Protein AF-A0A8X7UCT6-F1 (afdb_monomer_lite)

Secondary structure (DSSP, 8-state):
---EEETTEEEEEEEE--TTS--EEEEEEEETTT--EEEEEEEEEETTTS--B-S--EEETTEEEEEEEETTTTEEEEEEEEETTTTEEEEEE----TTTS-TT-TTSSSPPEEEEE-TTS-EEEEETTTEEEEE-

InterPro domains:
  IPR013187 F-box associated beta-propeller, type 3 [PF08268] (3-129)
  IPR017451 F-box associated beta-propeller domain [TIGR01640] (4-130)

Structure (mmCIF, N/CA/C/O backbone):
data_AF-A0A8X7UCT6-F1
#
_entry.id   AF-A0A8X7UCT6-F1
#
loop_
_atom_site.group_PDB
_atom_site.id
_atom_site.type_symbol
_atom_site.label_atom_id
_atom_site.label_alt_id
_atom_site.label_comp_id
_atom_site.label_asym_id
_atom_site.label_entity_id
_atom_site.label_seq_id
_atom_site.pdbx_PDB_ins_code
_atom_site.Cartn_x
_atom_site.Cartn_y
_atom_site.Cartn_z
_atom_site.occupancy
_atom_site.B_iso_or_equiv
_atom_site.auth_seq_id
_atom_site.auth_comp_id
_atom_site.auth_asym_id
_atom_site.auth_atom_id
_atom_site.pdbx_PDB_model_num
ATOM 1 N N . MET A 1 1 ? -7.516 6.047 -9.382 1.00 61.91 1 MET A N 1
ATOM 2 C CA . MET A 1 1 ? -7.058 5.066 -8.375 1.00 61.91 1 MET A CA 1
ATOM 3 C C . MET A 1 1 ? -8.286 4.551 -7.650 1.00 61.91 1 MET A C 1
ATOM 5 O O . MET A 1 1 ? -9.154 5.361 -7.353 1.00 61.91 1 MET A O 1
ATOM 9 N N . SER A 1 2 ? -8.396 3.243 -7.433 1.00 77.31 2 SER A N 1
ATOM 10 C CA . SER A 1 2 ? -9.518 2.651 -6.693 1.00 77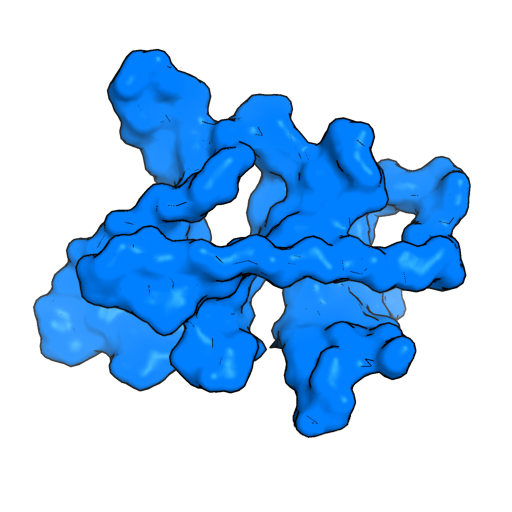.31 2 SER A CA 1
ATOM 11 C C . SER A 1 2 ? -9.073 2.362 -5.259 1.00 77.31 2 SER A C 1
ATOM 13 O O . SER A 1 2 ? -7.957 1.868 -5.093 1.00 77.31 2 SER A O 1
ATOM 15 N N . PRO A 1 3 ? -9.886 2.681 -4.241 1.00 86.31 3 PRO A N 1
ATOM 16 C CA . PRO A 1 3 ? -9.582 2.306 -2.868 1.00 86.31 3 PRO A CA 1
ATOM 17 C C . PRO A 1 3 ? -9.735 0.791 -2.667 1.00 86.31 3 PRO A C 1
ATOM 19 O O . PRO A 1 3 ? -10.440 0.126 -3.431 1.00 86.31 3 PRO A O 1
ATOM 22 N N . VAL A 1 4 ? -9.135 0.260 -1.603 1.00 89.81 4 VAL A N 1
ATOM 23 C CA . VAL A 1 4 ? -9.389 -1.105 -1.115 1.00 89.81 4 VAL A CA 1
ATOM 24 C C . VAL A 1 4 ? -10.010 -1.043 0.273 1.00 89.81 4 VAL A C 1
ATOM 26 O O . VAL A 1 4 ? -9.613 -0.222 1.089 1.00 89.81 4 VAL A O 1
ATOM 29 N N . CYS A 1 5 ? -10.988 -1.901 0.546 1.00 91.88 5 CYS A N 1
ATOM 30 C CA . CYS A 1 5 ? -11.573 -2.037 1.877 1.00 91.88 5 CYS A CA 1
ATOM 31 C C . CYS A 1 5 ? -11.026 -3.304 2.540 1.00 91.88 5 CYS A C 1
ATOM 33 O O . CYS A 1 5 ? -11.087 -4.386 1.947 1.00 91.88 5 CYS A O 1
ATOM 35 N N . ILE A 1 6 ? -10.475 -3.174 3.746 1.00 89.75 6 ILE A N 1
ATOM 36 C CA . ILE A 1 6 ? -9.979 -4.285 4.562 1.00 89.75 6 ILE A CA 1
ATOM 37 C C . ILE A 1 6 ? -10.434 -4.042 5.999 1.00 89.75 6 ILE A C 1
ATOM 39 O O . ILE A 1 6 ? -10.141 -2.996 6.559 1.00 89.75 6 ILE A O 1
ATOM 43 N N . ASN A 1 7 ? -11.128 -5.014 6.599 1.00 89.56 7 ASN A N 1
ATOM 44 C CA . ASN A 1 7 ? -11.575 -4.959 7.998 1.00 89.56 7 ASN A CA 1
ATOM 45 C C . ASN A 1 7 ? -12.309 -3.653 8.376 1.00 89.56 7 ASN A C 1
ATOM 47 O O . ASN A 1 7 ? -12.018 -3.074 9.413 1.00 89.56 7 ASN A O 1
ATOM 51 N N . GLU A 1 8 ? -13.258 -3.210 7.542 1.00 92.56 8 GLU A N 1
ATOM 52 C CA . GLU A 1 8 ? -14.044 -1.970 7.733 1.00 92.56 8 GLU A CA 1
ATOM 53 C C . GLU A 1 8 ? -13.260 -0.654 7.578 1.00 92.56 8 GLU A C 1
ATOM 55 O O . GLU A 1 8 ? -13.844 0.424 7.706 1.00 92.56 8 GLU A O 1
ATOM 60 N N . ASP A 1 9 ? -11.981 -0.721 7.212 1.00 94.12 9 ASP A N 1
ATOM 61 C CA . ASP A 1 9 ? -11.174 0.447 6.886 1.00 94.12 9 ASP A CA 1
ATOM 62 C C . ASP A 1 9 ? -10.982 0.551 5.364 1.00 94.12 9 ASP A C 1
ATOM 64 O O . ASP A 1 9 ? -10.629 -0.411 4.671 1.00 94.12 9 ASP A O 1
ATOM 68 N N . LEU A 1 10 ? -11.235 1.744 4.826 1.00 94.94 10 LEU A N 1
ATOM 69 C CA . LEU A 1 10 ? -10.997 2.097 3.434 1.00 94.94 10 LEU A CA 1
ATOM 70 C C . LEU A 1 10 ? -9.581 2.656 3.288 1.00 94.94 10 LEU A C 1
ATOM 72 O O . LEU A 1 10 ? -9.221 3.623 3.953 1.00 94.94 10 LEU A O 1
ATOM 76 N N . TYR A 1 11 ? -8.803 2.100 2.368 1.00 93.19 11 TYR A N 1
ATOM 77 C CA . TYR A 1 11 ? -7.439 2.528 2.093 1.00 93.19 11 TYR A CA 1
ATOM 78 C C . TYR A 1 11 ? -7.313 3.104 0.688 1.00 93.19 11 TYR A C 1
ATOM 80 O O . TYR A 1 11 ? -7.725 2.480 -0.295 1.00 93.19 11 TYR A O 1
ATOM 88 N N . TYR A 1 12 ? -6.711 4.284 0.581 1.00 90.75 12 TYR A N 1
ATOM 89 C CA . TYR A 1 12 ? -6.406 4.932 -0.692 1.00 90.75 12 TYR A CA 1
ATOM 90 C C . TYR A 1 12 ? -5.079 5.684 -0.623 1.00 90.75 12 TYR A C 1
ATOM 92 O O . TYR A 1 12 ? -4.689 6.209 0.416 1.00 90.75 12 TYR A O 1
ATOM 100 N N . ALA A 1 13 ? -4.379 5.742 -1.752 1.00 88.69 13 ALA A N 1
ATOM 101 C CA . ALA A 1 13 ? -3.139 6.494 -1.863 1.00 88.69 13 ALA A CA 1
ATOM 102 C C . ALA A 1 13 ? -3.424 7.959 -2.199 1.00 88.69 13 ALA A C 1
ATOM 104 O O . ALA A 1 13 ? -4.320 8.258 -2.991 1.00 88.69 13 ALA A 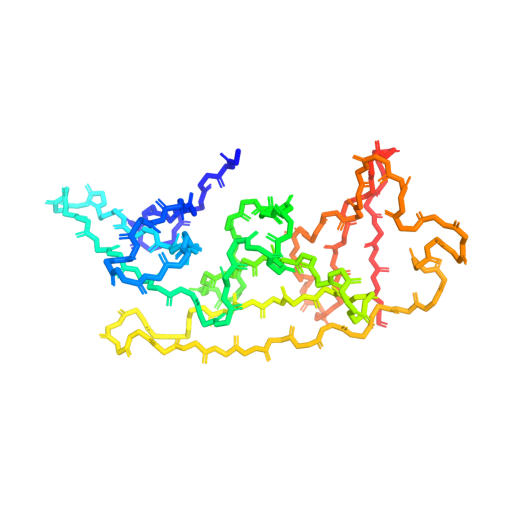O 1
ATOM 105 N N . THR A 1 14 ? -2.632 8.865 -1.639 1.00 86.12 14 THR A N 1
ATOM 106 C CA . THR A 1 14 ? -2.658 10.289 -1.976 1.00 86.12 14 THR A CA 1
ATOM 107 C C . THR A 1 14 ? -1.253 10.876 -1.959 1.00 86.12 14 THR A C 1
ATOM 109 O O . THR A 1 14 ? -0.315 10.279 -1.430 1.00 86.12 14 THR A O 1
ATOM 112 N N . GLN A 1 15 ? -1.109 12.067 -2.527 1.00 84.31 15 GLN A N 1
ATOM 113 C CA . GLN A 1 15 ? 0.090 12.877 -2.367 1.00 84.31 15 GLN A CA 1
ATOM 114 C C . GLN A 1 15 ? -0.027 13.699 -1.080 1.00 84.31 15 GLN A C 1
ATOM 116 O O . GLN A 1 15 ? -1.067 14.303 -0.809 1.00 84.31 15 GLN A O 1
ATOM 121 N N . LEU A 1 16 ? 1.043 13.729 -0.291 1.00 81.06 16 LEU A N 1
ATOM 122 C CA . LEU A 1 16 ? 1.195 14.610 0.860 1.00 81.06 16 LEU A CA 1
ATOM 123 C C . LEU A 1 16 ? 2.293 15.631 0.588 1.00 81.06 16 LEU A C 1
ATOM 125 O O . LEU A 1 16 ? 3.388 15.303 0.123 1.00 81.06 16 LEU A O 1
ATOM 129 N N . HIS A 1 17 ? 2.000 16.880 0.935 1.00 80.62 17 HIS A N 1
ATOM 130 C CA . HIS A 1 17 ? 3.020 17.908 1.014 1.00 80.62 17 HIS A CA 1
ATOM 131 C C . HIS A 1 17 ? 3.777 17.751 2.334 1.00 80.62 17 HIS A C 1
ATOM 133 O O . HIS A 1 17 ? 3.195 17.907 3.406 1.00 80.62 17 HIS A O 1
ATOM 139 N N . VAL A 1 18 ? 5.065 17.425 2.250 1.00 73.00 18 VAL A N 1
ATOM 140 C CA . VAL A 1 18 ? 5.946 17.331 3.415 1.00 73.00 18 VAL A CA 1
ATOM 141 C C . VAL A 1 18 ? 6.706 18.655 3.534 1.00 73.00 18 VAL A C 1
ATOM 143 O O . VAL A 1 18 ? 7.464 18.989 2.620 1.00 73.00 18 VAL A O 1
ATOM 146 N N . PRO A 1 19 ? 6.523 19.431 4.621 1.00 76.75 19 PRO A N 1
ATOM 147 C CA . PRO A 1 19 ? 7.221 20.700 4.800 1.00 76.75 19 PRO A CA 1
ATOM 148 C C . PRO A 1 19 ? 8.741 20.524 4.703 1.00 76.75 19 PRO A C 1
ATOM 150 O O . PRO A 1 19 ? 9.318 19.682 5.387 1.00 76.75 19 PRO A O 1
ATOM 153 N N . GLY A 1 20 ? 9.389 21.316 3.847 1.00 73.81 20 GLY A N 1
ATOM 154 C CA . GLY A 1 20 ? 10.840 21.250 3.637 1.00 73.81 20 GLY A CA 1
ATOM 155 C C . GLY A 1 20 ? 11.324 20.094 2.751 1.00 73.81 20 GLY A C 1
ATOM 156 O O . GLY A 1 20 ? 12.530 19.888 2.650 1.00 73.81 20 GLY A O 1
ATOM 157 N N . SER A 1 21 ? 10.422 19.355 2.097 1.00 68.50 21 SER A N 1
ATOM 158 C CA . SER A 1 21 ? 10.760 18.269 1.171 1.00 68.50 21 SER A CA 1
ATOM 159 C C . SER A 1 21 ? 9.921 18.331 -0.112 1.00 68.50 21 SER A C 1
ATOM 161 O O . SER A 1 21 ? 8.992 19.129 -0.249 1.00 68.50 21 SER A O 1
ATOM 163 N N . SER A 1 22 ? 10.261 17.482 -1.082 1.00 71.62 22 SER A N 1
ATOM 164 C CA . SER A 1 22 ? 9.400 17.188 -2.229 1.00 71.62 22 SER A CA 1
ATOM 165 C C . SER A 1 22 ? 8.076 16.556 -1.778 1.00 71.62 22 SER A C 1
ATOM 167 O O . SER A 1 22 ? 7.979 16.027 -0.669 1.00 71.62 22 SER A O 1
ATOM 169 N N . MET A 1 23 ? 7.065 16.548 -2.655 1.00 76.50 23 MET A N 1
ATOM 170 C CA . MET A 1 23 ? 5.856 15.755 -2.413 1.00 76.50 23 MET A CA 1
ATOM 171 C C . MET A 1 23 ? 6.225 14.293 -2.116 1.00 76.50 23 MET A C 1
ATOM 173 O O . MET A 1 23 ? 7.132 13.732 -2.740 1.00 76.50 23 MET A O 1
ATOM 177 N N . ALA A 1 24 ? 5.520 13.698 -1.159 1.00 81.12 24 ALA A N 1
ATOM 178 C CA . ALA A 1 24 ? 5.619 12.286 -0.811 1.00 81.12 24 ALA A CA 1
ATOM 179 C C . ALA A 1 24 ? 4.289 11.594 -1.101 1.00 81.12 24 ALA A C 1
ATOM 181 O O . ALA A 1 24 ? 3.244 12.245 -1.189 1.00 81.12 24 ALA A O 1
ATOM 182 N N . ILE A 1 25 ? 4.314 10.273 -1.223 1.00 83.94 25 ILE A N 1
ATOM 183 C CA . ILE A 1 25 ? 3.097 9.478 -1.355 1.00 83.94 25 ILE A CA 1
ATOM 184 C C . ILE A 1 25 ? 2.760 8.896 0.015 1.00 83.94 25 ILE A C 1
ATOM 186 O O . ILE A 1 25 ? 3.625 8.426 0.757 1.00 83.94 25 ILE A O 1
ATOM 190 N N . ALA A 1 26 ? 1.482 8.943 0.365 1.00 88.25 26 ALA A N 1
ATOM 191 C CA . ALA A 1 26 ? 0.977 8.382 1.602 1.00 88.25 26 ALA A CA 1
ATOM 192 C C . ALA A 1 26 ? -0.220 7.481 1.356 1.00 88.25 26 ALA A C 1
ATOM 194 O O . ALA A 1 26 ? -1.010 7.693 0.433 1.00 88.25 26 ALA A O 1
ATOM 195 N N . MET A 1 27 ? -0.367 6.498 2.232 1.00 91.12 27 MET A N 1
ATOM 196 C CA . MET A 1 27 ? -1.588 5.730 2.374 1.00 91.12 27 MET A CA 1
ATOM 197 C C . MET A 1 27 ? -2.489 6.434 3.380 1.00 91.12 27 MET A C 1
ATOM 199 O O . MET A 1 27 ? -2.066 6.708 4.500 1.00 91.12 27 MET A O 1
ATOM 203 N N . ILE A 1 28 ? -3.730 6.709 3.007 1.00 92.62 28 ILE A N 1
ATOM 204 C CA . ILE A 1 28 ? -4.770 7.112 3.949 1.00 92.62 28 ILE A CA 1
ATOM 205 C C . ILE A 1 28 ? -5.575 5.873 4.307 1.00 92.62 28 ILE A C 1
ATOM 207 O O . ILE A 1 28 ? -6.000 5.145 3.412 1.00 92.62 28 ILE A O 1
ATOM 211 N N . SER A 1 29 ? -5.787 5.655 5.600 1.00 94.50 29 SER A N 1
ATOM 212 C CA . SER A 1 29 ? -6.861 4.799 6.100 1.00 94.50 29 SER A CA 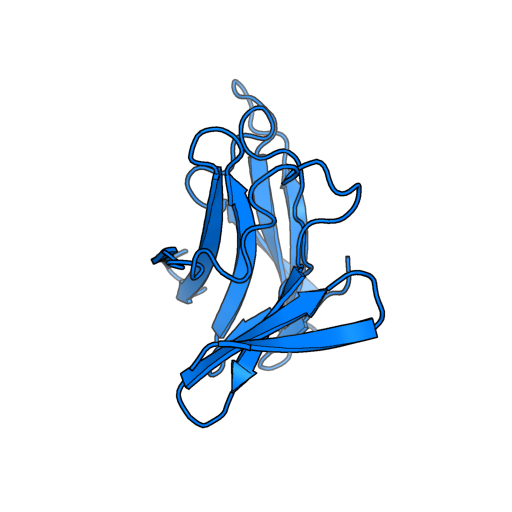1
ATOM 213 C C . SER A 1 29 ? -8.019 5.676 6.552 1.00 94.50 29 SER A C 1
ATOM 215 O O . SER A 1 29 ? -7.793 6.694 7.206 1.00 94.50 29 SER A O 1
ATOM 217 N N . PHE A 1 30 ? -9.237 5.295 6.199 1.00 94.94 30 PHE A N 1
ATOM 218 C CA . PHE A 1 30 ? -10.471 5.904 6.670 1.00 94.94 30 PHE A CA 1
ATOM 219 C C . PHE A 1 30 ? -11.340 4.812 7.279 1.00 94.94 30 PHE A C 1
ATOM 221 O O . PHE A 1 30 ? -11.745 3.883 6.579 1.00 94.94 30 PHE A O 1
ATOM 228 N N . SER A 1 31 ? -11.625 4.917 8.571 1.00 95.19 31 SER A N 1
ATOM 229 C CA . SER A 1 31 ? -12.450 3.932 9.253 1.00 95.19 31 SER A CA 1
ATOM 230 C C . SER A 1 31 ? -13.922 4.205 8.999 1.00 95.19 31 SER A C 1
ATOM 232 O O . SER A 1 31 ? -14.440 5.253 9.385 1.00 95.19 31 SER A O 1
ATOM 234 N N . LEU A 1 32 ? -14.625 3.247 8.392 1.00 93.62 32 LEU A N 1
ATOM 235 C CA . LEU A 1 32 ? -16.059 3.382 8.109 1.00 93.62 32 LEU A CA 1
ATOM 236 C C . LEU A 1 32 ? -16.903 3.406 9.391 1.00 93.62 32 LEU A C 1
ATOM 238 O O . LEU A 1 32 ? -18.037 3.871 9.374 1.00 93.62 32 LEU A O 1
ATOM 242 N N . LYS A 1 33 ? -16.356 2.903 10.501 1.00 94.94 33 LYS A N 1
ATOM 243 C CA . LYS A 1 33 ? -17.047 2.814 11.789 1.00 94.94 33 LYS A CA 1
ATOM 244 C C . LYS A 1 33 ? -16.974 4.102 12.601 1.00 94.94 33 LYS A C 1
ATOM 246 O O . LYS A 1 33 ? -17.934 4.450 13.281 1.00 94.94 33 LYS A O 1
ATOM 251 N N . THR A 1 34 ? -15.814 4.753 12.603 1.00 96.25 34 THR A N 1
ATOM 252 C CA . THR A 1 34 ? -15.557 5.946 13.428 1.00 96.25 34 THR A CA 1
ATOM 253 C C . THR A 1 34 ? -15.489 7.230 12.614 1.00 96.25 34 THR A C 1
ATOM 255 O O . THR A 1 34 ? -15.379 8.299 13.206 1.00 96.25 34 THR A O 1
ATOM 258 N N . GLU A 1 35 ? -15.520 7.127 11.283 1.00 95.19 35 GLU A N 1
ATOM 259 C CA . GLU A 1 35 ? -15.336 8.234 10.336 1.00 95.19 35 GLU A CA 1
ATOM 260 C C . GLU A 1 35 ? -14.018 9.004 10.542 1.00 95.19 35 GLU A C 1
ATOM 262 O O . GLU A 1 35 ? -13.866 10.155 10.131 1.00 95.19 35 GLU A O 1
ATOM 267 N N . ALA A 1 36 ? -13.037 8.361 11.177 1.00 94.81 36 ALA A N 1
ATOM 268 C CA . ALA A 1 36 ? -11.713 8.916 11.409 1.00 94.81 36 ALA A CA 1
ATOM 269 C C . ALA A 1 36 ? -10.749 8.499 10.297 1.00 94.81 36 ALA A C 1
ATOM 271 O O . ALA A 1 36 ? -10.859 7.404 9.743 1.00 94.81 36 ALA A O 1
ATOM 272 N N . PHE A 1 37 ? -9.758 9.348 10.018 1.00 93.31 37 PHE A N 1
ATOM 273 C CA . PHE A 1 37 ? -8.684 9.019 9.089 1.00 93.31 37 PHE A CA 1
ATOM 274 C C . PHE A 1 37 ? -7.304 9.144 9.726 1.00 93.31 37 PHE A C 1
ATOM 276 O O . PHE A 1 37 ? -7.072 9.971 10.608 1.00 93.31 37 PHE A O 1
ATOM 283 N N . VAL A 1 38 ? -6.378 8.331 9.228 1.00 92.50 38 VAL A N 1
ATOM 284 C CA . VAL A 1 38 ? -4.954 8.370 9.573 1.00 92.50 38 VAL A CA 1
ATOM 285 C C . VAL A 1 38 ? -4.145 8.273 8.289 1.00 92.50 38 VAL A C 1
ATOM 287 O O . VAL A 1 38 ? -4.504 7.516 7.383 1.00 92.50 38 VAL A O 1
ATOM 290 N N . SER A 1 39 ? -3.061 9.042 8.205 1.00 90.88 39 SER A N 1
ATOM 291 C CA . SER A 1 39 ? -2.114 8.986 7.098 1.00 90.88 39 SER A CA 1
ATOM 292 C C . SER A 1 39 ? -0.838 8.241 7.486 1.00 90.88 39 SER A C 1
ATOM 294 O O . SER A 1 39 ? -0.296 8.407 8.577 1.00 90.88 39 SER A O 1
ATOM 296 N N . TYR A 1 40 ? -0.338 7.444 6.549 1.00 90.62 40 TYR A N 1
ATOM 297 C CA . TYR A 1 40 ? 0.885 6.662 6.665 1.00 90.62 40 TYR A CA 1
ATOM 298 C C . TYR A 1 40 ? 1.807 7.045 5.522 1.00 90.62 40 TYR A C 1
ATOM 300 O O . TYR A 1 40 ? 1.503 6.785 4.355 1.00 90.62 40 TYR A O 1
ATOM 308 N N . GLN A 1 41 ? 2.927 7.685 5.842 1.00 88.31 41 GLN A N 1
ATOM 309 C CA . GLN A 1 41 ? 3.931 7.986 4.832 1.00 88.31 41 GLN A CA 1
ATOM 310 C C . GLN A 1 41 ? 4.562 6.681 4.347 1.00 88.31 41 GLN A C 1
ATOM 312 O O . GLN A 1 41 ? 5.041 5.883 5.152 1.00 88.31 41 GLN A O 1
ATOM 317 N N . ILE A 1 42 ? 4.564 6.481 3.031 1.00 87.50 42 ILE A N 1
ATOM 318 C CA . ILE A 1 42 ? 5.137 5.285 2.422 1.00 87.50 42 ILE A CA 1
ATOM 319 C C . ILE A 1 42 ? 6.652 5.501 2.289 1.00 87.50 42 ILE A C 1
ATOM 321 O O . ILE A 1 42 ? 7.058 6.550 1.766 1.00 87.50 42 ILE A O 1
ATOM 325 N N . PRO A 1 43 ? 7.497 4.556 2.742 1.00 85.88 43 PRO A N 1
ATOM 326 C CA . PRO A 1 43 ? 8.946 4.719 2.697 1.00 85.88 43 PRO A CA 1
ATOM 327 C C . PRO A 1 43 ? 9.472 4.953 1.277 1.00 85.88 43 PRO A C 1
ATOM 329 O O . PRO A 1 43 ? 8.954 4.404 0.309 1.00 85.88 43 PRO A O 1
ATOM 332 N N . ASP A 1 44 ? 10.515 5.775 1.166 1.00 77.56 44 ASP A N 1
ATOM 333 C CA . ASP A 1 44 ? 11.254 6.057 -0.071 1.00 77.56 44 ASP A CA 1
ATOM 334 C C . ASP A 1 44 ? 10.442 6.636 -1.251 1.00 77.56 44 ASP A C 1
ATOM 336 O O . ASP A 1 44 ? 10.962 6.731 -2.354 1.00 77.56 44 ASP A O 1
ATOM 340 N N . THR A 1 45 ? 9.209 7.115 -1.056 1.00 68.38 45 THR A N 1
ATOM 341 C CA . THR A 1 45 ? 8.312 7.555 -2.152 1.00 68.38 45 THR A CA 1
ATOM 342 C C . THR A 1 45 ? 8.440 9.025 -2.585 1.00 68.38 45 THR A C 1
ATOM 344 O O . THR A 1 45 ? 7.434 9.688 -2.851 1.00 68.38 45 THR A O 1
ATOM 347 N N . SER A 1 46 ? 9.650 9.590 -2.684 1.00 64.81 46 SER A N 1
ATOM 348 C CA . SER A 1 46 ? 9.781 10.966 -3.199 1.00 64.81 46 SER A CA 1
ATOM 349 C C . SER A 1 46 ? 9.214 11.054 -4.624 1.00 64.81 46 SER A C 1
ATOM 351 O O . SER A 1 46 ? 9.660 10.314 -5.505 1.00 64.81 46 SER A O 1
ATOM 353 N N . VAL A 1 47 ? 8.257 11.961 -4.858 1.00 59.16 47 VAL A N 1
ATOM 354 C CA . VAL A 1 47 ? 7.502 12.089 -6.126 1.00 59.16 47 VAL A CA 1
ATOM 355 C C . VAL A 1 47 ? 8.397 12.440 -7.324 1.00 59.16 47 VAL A C 1
ATOM 357 O O . VAL A 1 47 ? 8.028 12.189 -8.462 1.00 59.16 47 VAL A O 1
ATOM 360 N N . SER A 1 48 ? 9.608 12.955 -7.091 1.00 54.31 48 SER A N 1
ATOM 361 C CA . SER A 1 48 ? 10.611 13.152 -8.147 1.00 54.31 48 SER A CA 1
ATOM 362 C C . SER A 1 48 ? 11.285 11.862 -8.637 1.00 54.31 48 SER A C 1
ATOM 364 O O . SER A 1 48 ? 11.928 11.902 -9.679 1.00 54.31 48 SER A O 1
ATOM 366 N N . ARG A 1 49 ? 11.175 10.750 -7.893 1.00 57.91 49 ARG A N 1
ATOM 367 C CA . ARG A 1 49 ? 11.823 9.452 -8.189 1.00 57.91 49 ARG A CA 1
ATOM 368 C C . ARG A 1 49 ? 10.846 8.344 -8.575 1.00 57.91 49 ARG A C 1
ATOM 370 O O . ARG A 1 49 ? 11.232 7.399 -9.246 1.00 57.91 49 ARG A O 1
ATOM 377 N N . HIS A 1 50 ? 9.596 8.447 -8.132 1.00 58.94 50 HIS A N 1
ATOM 378 C CA . HIS A 1 50 ? 8.554 7.463 -8.413 1.00 58.94 50 HIS A CA 1
ATOM 379 C C . HIS A 1 50 ? 7.503 8.161 -9.252 1.00 58.94 50 HIS A C 1
ATOM 381 O O . HIS A 1 50 ? 6.748 8.982 -8.725 1.00 58.94 50 HIS A O 1
ATOM 387 N N . SER A 1 51 ? 7.506 7.897 -10.557 1.00 53.19 51 SER A N 1
ATOM 388 C CA . SER A 1 51 ? 6.765 8.732 -11.495 1.00 53.19 51 SER A CA 1
ATOM 389 C C . SER A 1 51 ? 5.276 8.720 -11.204 1.00 53.19 51 SER A C 1
ATOM 391 O O . SER A 1 51 ? 4.682 9.790 -11.144 1.00 53.19 51 SER A O 1
ATOM 393 N N . HIS A 1 52 ? 4.664 7.576 -10.895 1.00 57.66 52 HIS A N 1
ATOM 394 C CA . HIS A 1 52 ? 3.243 7.514 -10.559 1.00 57.66 52 HIS A CA 1
ATOM 395 C C . HIS A 1 52 ? 2.925 6.292 -9.683 1.00 57.66 52 HIS A C 1
ATOM 397 O O . HIS A 1 52 ? 3.528 5.232 -9.850 1.00 57.66 52 HIS A O 1
ATOM 403 N N . CYS A 1 53 ? 1.928 6.389 -8.787 1.00 59.22 53 CYS A N 1
ATOM 404 C CA . CYS A 1 53 ? 1.272 5.172 -8.298 1.00 59.22 53 CYS A CA 1
ATOM 405 C C . CYS A 1 53 ? 0.626 4.503 -9.512 1.00 59.22 53 CYS A C 1
ATOM 407 O O . CYS A 1 53 ? -0.374 4.995 -10.042 1.00 59.22 53 CYS A O 1
ATOM 409 N N . GLU A 1 54 ? 1.198 3.398 -9.967 1.00 61.75 54 GLU A N 1
ATOM 410 C CA . GLU A 1 54 ? 0.679 2.670 -11.123 1.00 61.75 54 GLU A CA 1
ATOM 411 C C . GLU A 1 54 ? -0.630 1.958 -10.789 1.00 61.75 54 GLU A C 1
ATOM 413 O O . GLU A 1 54 ? -1.472 1.722 -11.659 1.00 61.75 54 GLU A O 1
ATOM 418 N N . THR A 1 55 ? -0.806 1.617 -9.509 1.00 66.50 55 THR A N 1
ATOM 419 C CA . THR A 1 55 ? -1.947 0.861 -9.008 1.00 66.50 55 THR A CA 1
ATOM 420 C C . THR A 1 55 ? -2.552 1.534 -7.787 1.00 66.50 55 THR A C 1
ATOM 422 O O . THR A 1 55 ? -1.882 2.215 -7.009 1.00 66.50 55 THR A O 1
ATOM 425 N N . GLY A 1 56 ? -3.873 1.392 -7.649 1.00 77.19 56 GLY A N 1
ATOM 426 C CA . GLY A 1 56 ? -4.517 1.678 -6.372 1.00 77.19 56 GLY A CA 1
ATOM 427 C C . GLY A 1 56 ? -4.081 0.643 -5.332 1.00 77.19 56 GLY A C 1
ATOM 428 O O . GLY A 1 56 ? -3.601 -0.427 -5.714 1.00 77.19 56 GLY A O 1
ATOM 429 N N . PRO A 1 57 ? -4.258 0.925 -4.035 1.00 87.62 57 PRO A N 1
ATOM 430 C CA . PRO A 1 57 ? -3.975 -0.057 -2.999 1.00 87.62 57 PRO A CA 1
ATOM 431 C C . PRO A 1 57 ? -4.740 -1.366 -3.234 1.00 87.62 57 PRO A C 1
ATOM 433 O O . PRO A 1 57 ? -5.849 -1.365 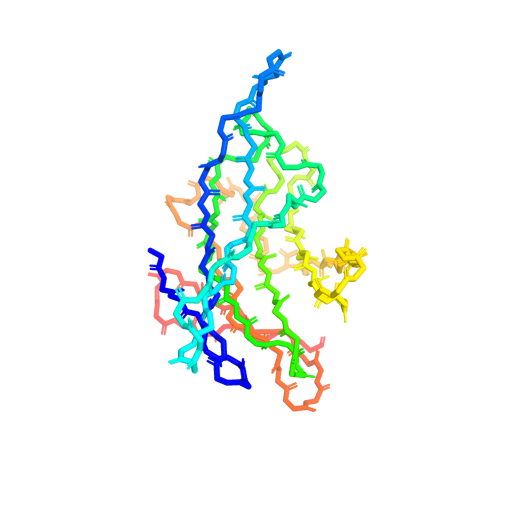-3.771 1.00 87.62 57 PRO A O 1
ATOM 436 N N . PHE A 1 58 ? -4.161 -2.489 -2.821 1.00 86.06 58 PHE A N 1
ATOM 437 C CA . PHE A 1 58 ? -4.739 -3.821 -2.997 1.00 86.06 58 PHE A CA 1
ATOM 438 C C . PHE A 1 58 ? -4.502 -4.703 -1.769 1.00 86.06 58 PHE A C 1
ATOM 440 O O . PHE A 1 58 ? -3.639 -4.431 -0.939 1.00 86.06 58 PHE A O 1
ATOM 447 N N . ASN A 1 59 ? -5.292 -5.769 -1.633 1.00 86.31 59 ASN A N 1
ATOM 448 C CA . ASN A 1 59 ? -5.199 -6.684 -0.498 1.00 86.31 59 ASN A CA 1
ATOM 449 C C . ASN A 1 59 ? -4.135 -7.766 -0.753 1.00 86.31 59 ASN A C 1
ATOM 451 O O . ASN A 1 59 ? -4.210 -8.502 -1.738 1.00 86.31 59 ASN A O 1
ATOM 455 N N . ILE A 1 60 ? -3.176 -7.898 0.163 1.00 83.94 60 ILE A N 1
ATOM 456 C CA . ILE A 1 60 ? -2.209 -8.994 0.227 1.00 83.94 60 ILE A CA 1
ATOM 457 C C . ILE A 1 60 ? -2.399 -9.728 1.551 1.00 83.94 60 ILE A C 1
ATOM 459 O O . ILE A 1 60 ? -1.911 -9.290 2.589 1.00 83.94 60 ILE A O 1
ATOM 463 N N . ARG A 1 61 ? -3.080 -10.879 1.525 1.00 84.12 61 ARG A N 1
ATOM 464 C CA . ARG A 1 61 ? -3.259 -11.746 2.710 1.00 84.12 61 ARG A CA 1
ATOM 465 C C . ARG A 1 61 ? -3.797 -10.987 3.940 1.00 84.12 61 ARG A C 1
ATOM 467 O O . ARG A 1 61 ? -3.330 -11.201 5.055 1.00 84.12 61 ARG A O 1
ATOM 474 N N . GLY A 1 62 ? -4.763 -10.093 3.731 1.00 85.94 62 GLY A N 1
ATOM 475 C CA . GLY A 1 62 ? -5.365 -9.267 4.784 1.00 85.94 62 GLY A CA 1
ATOM 476 C C . GLY A 1 62 ? -4.596 -7.984 5.111 1.00 85.94 62 GLY A C 1
ATOM 477 O O . GLY A 1 62 ? -4.991 -7.277 6.030 1.00 85.94 62 GLY A O 1
ATOM 478 N N . LYS A 1 63 ? -3.524 -7.676 4.375 1.00 90.38 63 LYS A N 1
ATOM 479 C CA . LYS A 1 63 ? -2.729 -6.447 4.503 1.00 90.38 63 LYS A CA 1
ATOM 480 C C . LYS A 1 63 ? -2.910 -5.558 3.285 1.00 90.38 63 LYS A C 1
ATOM 482 O O . LYS A 1 63 ? -3.340 -6.025 2.231 1.00 90.38 63 LYS A O 1
ATOM 487 N N . VAL A 1 64 ? -2.558 -4.285 3.420 1.00 90.94 64 VAL A N 1
ATOM 488 C CA . VAL A 1 64 ? -2.637 -3.317 2.322 1.00 90.94 64 VAL A CA 1
ATOM 489 C C . VAL A 1 64 ? -1.292 -3.258 1.613 1.00 90.94 64 VAL A C 1
ATOM 491 O O . VAL A 1 64 ? -0.277 -2.948 2.230 1.00 90.94 64 VAL A O 1
ATOM 494 N N . GLY A 1 65 ? -1.291 -3.555 0.320 1.00 89.50 65 GLY A N 1
ATOM 495 C CA . GLY A 1 65 ? -0.155 -3.389 -0.575 1.00 89.50 65 GLY A CA 1
ATOM 496 C C . GLY A 1 65 ? -0.371 -2.232 -1.542 1.00 89.50 65 GLY A C 1
ATOM 497 O O . GLY A 1 65 ? -1.505 -1.904 -1.893 1.00 89.50 65 GLY A O 1
ATOM 498 N N . ILE A 1 66 ? 0.719 -1.626 -1.994 1.00 85.75 66 ILE A N 1
ATOM 499 C CA . ILE A 1 66 ? 0.723 -0.626 -3.063 1.00 85.75 66 ILE A CA 1
ATOM 500 C C . ILE A 1 66 ? 1.985 -0.770 -3.906 1.00 85.75 66 ILE A C 1
ATOM 502 O O . ILE A 1 66 ? 3.064 -1.007 -3.361 1.00 85.75 66 ILE A O 1
ATOM 506 N N . SER A 1 67 ? 1.842 -0.665 -5.231 1.00 81.31 67 SER A N 1
ATOM 507 C CA . SER A 1 67 ? 2.958 -0.820 -6.164 1.00 81.31 67 SER A CA 1
ATOM 508 C C . SER A 1 67 ? 3.404 0.512 -6.760 1.00 81.31 67 SER A C 1
ATOM 510 O O . SER A 1 67 ? 2.582 1.367 -7.102 1.00 81.31 67 SER A O 1
ATOM 512 N N . PHE A 1 68 ? 4.713 0.636 -6.947 1.00 77.62 68 PHE A N 1
ATOM 513 C CA . PHE A 1 68 ? 5.372 1.755 -7.608 1.00 77.62 68 PHE A CA 1
ATOM 514 C C . PHE A 1 68 ? 6.307 1.231 -8.688 1.00 77.62 68 PHE A C 1
ATOM 516 O O . PHE A 1 68 ? 6.998 0.234 -8.458 1.00 77.62 68 PHE A O 1
ATOM 523 N N . ALA A 1 69 ? 6.371 1.937 -9.815 1.00 71.56 69 ALA A N 1
ATOM 524 C CA . ALA A 1 69 ? 7.520 1.843 -10.701 1.00 71.56 69 ALA A CA 1
ATOM 525 C C . ALA A 1 69 ? 8.696 2.611 -10.095 1.00 71.56 69 ALA A C 1
ATOM 527 O O . ALA A 1 69 ? 8.544 3.737 -9.611 1.00 71.56 69 ALA A O 1
ATOM 528 N N . ASP A 1 70 ? 9.860 1.981 -10.139 1.00 71.19 70 ASP A N 1
ATOM 529 C CA . ASP A 1 70 ? 11.163 2.591 -9.937 1.00 71.19 70 ASP A CA 1
ATOM 530 C C . ASP A 1 70 ? 11.822 2.728 -11.313 1.00 71.19 70 ASP A C 1
ATOM 532 O O . ASP A 1 70 ? 12.286 1.745 -11.896 1.00 71.19 70 ASP A O 1
ATOM 536 N N . GLU A 1 71 ? 11.811 3.948 -11.848 1.00 66.88 71 GLU A N 1
ATOM 537 C CA . GLU A 1 71 ? 12.327 4.233 -13.191 1.00 66.88 71 GLU A CA 1
ATOM 538 C C . GLU A 1 71 ? 13.857 4.152 -13.272 1.00 66.88 71 GLU A C 1
ATOM 540 O O . GLU A 1 71 ? 14.394 3.902 -14.348 1.00 66.88 71 GLU A O 1
ATOM 545 N N . GLU A 1 72 ? 14.577 4.343 -12.160 1.00 65.81 72 GLU A N 1
ATOM 546 C CA . GLU A 1 72 ? 16.045 4.273 -12.142 1.00 65.81 72 GLU A CA 1
ATOM 547 C C . GLU A 1 72 ? 16.533 2.825 -12.167 1.00 65.81 72 GLU A C 1
ATOM 549 O O . GLU A 1 72 ? 17.545 2.510 -12.796 1.00 65.81 72 GLU A O 1
ATOM 554 N N . GLN A 1 73 ? 15.824 1.947 -11.456 1.00 63.88 73 GLN A N 1
ATOM 555 C CA . GLN A 1 73 ? 16.187 0.535 -11.321 1.00 63.88 73 GLN A CA 1
ATOM 556 C C . GLN A 1 73 ? 15.470 -0.372 -12.316 1.00 63.88 73 GLN A C 1
ATOM 558 O O . GLN A 1 73 ? 15.691 -1.583 -12.283 1.00 63.88 73 GLN A O 1
ATOM 563 N N . ASP A 1 74 ? 14.620 0.202 -13.169 1.00 65.69 74 ASP A N 1
ATOM 564 C CA . ASP A 1 74 ? 13.802 -0.528 -14.133 1.00 65.69 74 ASP A CA 1
ATOM 565 C C . ASP A 1 74 ? 13.020 -1.678 -13.470 1.00 65.69 74 ASP A C 1
ATOM 567 O O . ASP A 1 74 ? 12.982 -2.817 -13.943 1.00 65.69 74 ASP A O 1
ATOM 571 N N . ASN A 1 75 ? 12.463 -1.401 -12.286 1.00 68.88 75 ASN A N 1
ATOM 572 C CA . ASN A 1 75 ? 11.839 -2.417 -11.444 1.00 68.88 75 ASN A CA 1
ATOM 573 C C . ASN A 1 75 ? 10.557 -1.914 -10.770 1.00 68.88 75 ASN A C 1
ATOM 575 O O . ASN A 1 75 ? 10.298 -0.718 -10.687 1.00 68.88 75 ASN A O 1
ATOM 579 N N . HIS A 1 76 ? 9.753 -2.839 -10.242 1.00 72.56 76 HIS A N 1
ATOM 580 C CA . HIS A 1 76 ? 8.572 -2.525 -9.449 1.00 72.56 76 HIS A CA 1
ATOM 581 C C . HIS A 1 76 ? 8.793 -2.854 -7.978 1.00 72.56 76 HIS A C 1
ATOM 583 O O . HIS A 1 76 ? 9.231 -3.945 -7.599 1.00 72.56 76 HIS A O 1
ATOM 589 N N . LYS A 1 77 ? 8.415 -1.904 -7.130 1.00 79.12 77 LYS A N 1
ATOM 590 C CA . LYS A 1 77 ? 8.440 -2.035 -5.677 1.00 79.12 77 LYS A CA 1
ATOM 591 C C . LYS A 1 77 ? 7.018 -2.188 -5.175 1.00 79.12 77 LYS A C 1
ATOM 593 O O . LYS A 1 77 ? 6.158 -1.377 -5.513 1.00 79.12 77 LYS A O 1
ATOM 598 N N . ILE A 1 78 ? 6.768 -3.201 -4.351 1.00 84.19 78 ILE A N 1
ATOM 599 C CA . ILE A 1 78 ? 5.527 -3.288 -3.582 1.00 84.19 78 ILE A CA 1
ATOM 600 C C . ILE A 1 78 ? 5.842 -2.985 -2.129 1.00 84.19 78 ILE A C 1
ATOM 602 O O . ILE A 1 78 ? 6.574 -3.725 -1.476 1.00 84.19 78 ILE A O 1
ATOM 606 N N . TRP A 1 79 ? 5.232 -1.928 -1.612 1.00 89.00 79 TRP A N 1
ATOM 607 C CA . TRP A 1 79 ? 5.227 -1.647 -0.187 1.00 89.00 79 TRP A CA 1
ATOM 608 C C . TRP A 1 79 ? 3.980 -2.255 0.440 1.00 89.00 79 TRP A C 1
ATOM 610 O O . TRP A 1 79 ? 2.869 -2.057 -0.055 1.00 89.00 79 TRP A O 1
ATOM 620 N N . VAL A 1 80 ? 4.163 -2.998 1.527 1.00 91.50 80 VAL A N 1
ATOM 621 C CA . VAL A 1 80 ? 3.073 -3.601 2.296 1.00 91.50 80 VAL A CA 1
ATOM 622 C C . VAL A 1 80 ? 3.029 -2.965 3.671 1.00 91.50 80 VAL A C 1
ATOM 624 O O . VAL A 1 80 ? 4.035 -2.942 4.379 1.00 91.50 80 VAL A O 1
ATOM 627 N N . LEU A 1 81 ? 1.858 -2.458 4.050 1.00 92.69 81 LEU A N 1
ATOM 628 C CA . LEU A 1 81 ? 1.591 -1.994 5.403 1.00 92.69 81 LEU A CA 1
ATOM 629 C C . LEU A 1 81 ? 1.346 -3.225 6.282 1.00 92.69 81 LEU A C 1
ATOM 631 O O . LEU A 1 81 ? 0.281 -3.843 6.244 1.00 92.69 81 LEU A O 1
ATOM 635 N N . GLU A 1 82 ? 2.383 -3.614 7.016 1.00 91.38 82 GLU A N 1
ATOM 636 C CA . GLU A 1 82 ? 2.415 -4.798 7.875 1.00 91.38 82 GLU A CA 1
ATOM 637 C C . GLU A 1 82 ? 1.645 -4.577 9.170 1.00 91.38 82 GLU A C 1
ATOM 639 O O . GLU A 1 82 ? 0.923 -5.468 9.618 1.00 91.38 82 GLU A O 1
ATOM 644 N N . ASP A 1 83 ? 1.823 -3.391 9.753 1.00 87.88 83 ASP A N 1
ATOM 645 C CA . ASP A 1 83 ? 1.147 -2.965 10.968 1.00 87.88 83 ASP A CA 1
ATOM 646 C C . ASP A 1 83 ? 0.738 -1.496 10.852 1.00 87.88 83 ASP A C 1
ATOM 648 O O . ASP A 1 83 ? 1.568 -0.595 10.712 1.00 87.88 83 ASP A O 1
ATOM 652 N N . VAL A 1 84 ? -0.572 -1.281 10.914 1.00 85.25 84 VAL A N 1
ATOM 653 C CA . VAL A 1 84 ? -1.228 0.022 10.813 1.00 85.25 84 VAL A CA 1
ATOM 654 C C . VAL A 1 84 ? -0.977 0.872 12.066 1.00 85.25 84 VAL A C 1
ATOM 656 O O . VAL A 1 84 ? -0.917 2.094 11.972 1.00 85.25 84 VAL A O 1
ATOM 659 N N . LYS A 1 85 ? -0.812 0.257 13.243 1.00 86.00 85 LYS A N 1
ATOM 660 C CA . LYS A 1 85 ? -0.594 0.980 14.506 1.00 86.00 85 LYS A CA 1
ATOM 661 C C . LYS A 1 85 ? 0.826 1.519 14.605 1.00 86.00 85 LYS A C 1
ATOM 663 O O . LYS A 1 85 ? 1.014 2.660 15.012 1.00 86.00 85 LYS A O 1
ATOM 668 N N . ASP A 1 86 ? 1.791 0.717 14.171 1.00 87.88 86 ASP A N 1
ATOM 669 C CA . ASP A 1 86 ? 3.215 1.048 14.264 1.00 87.88 86 ASP A CA 1
ATOM 670 C C . ASP A 1 86 ? 3.767 1.703 12.987 1.00 87.88 86 ASP A C 1
ATOM 672 O O . ASP A 1 86 ? 4.971 1.933 12.884 1.00 87.88 86 ASP A O 1
ATOM 676 N N . ASN A 1 87 ? 2.910 1.983 11.993 1.00 89.00 87 ASN A N 1
ATOM 677 C CA . ASN A 1 87 ? 3.315 2.441 10.659 1.00 89.00 87 ASN A CA 1
ATOM 678 C C . ASN A 1 87 ? 4.449 1.567 10.079 1.00 89.00 87 ASN A C 1
ATOM 680 O O . ASN A 1 87 ? 5.448 2.059 9.546 1.00 89.00 87 ASN A O 1
ATOM 684 N N . LYS A 1 88 ? 4.330 0.247 10.251 1.00 92.88 88 LYS A N 1
ATOM 685 C CA . LYS A 1 88 ? 5.372 -0.708 9.882 1.00 92.88 88 LYS A CA 1
ATOM 686 C C . LYS A 1 88 ? 5.189 -1.137 8.438 1.00 92.88 88 LYS A C 1
ATOM 688 O O . LYS A 1 88 ? 4.167 -1.723 8.086 1.00 92.88 88 LYS A O 1
ATOM 693 N N . TRP A 1 89 ? 6.222 -0.924 7.634 1.00 93.12 89 TRP A N 1
ATOM 694 C CA . TRP A 1 89 ? 6.234 -1.277 6.220 1.00 93.12 89 TRP A CA 1
ATOM 695 C C . TRP A 1 89 ? 7.225 -2.401 5.931 1.00 93.12 89 TRP A C 1
ATOM 697 O O . TRP A 1 89 ? 8.293 -2.475 6.541 1.00 93.12 89 TRP A O 1
ATOM 707 N N . SER A 1 90 ? 6.887 -3.254 4.970 1.00 91.56 90 SER A N 1
ATOM 708 C CA . SER A 1 90 ? 7.818 -4.192 4.348 1.00 91.56 90 SER A CA 1
ATOM 709 C C . SER A 1 90 ? 7.902 -3.924 2.847 1.00 91.56 90 SER A C 1
ATOM 711 O O . SER A 1 90 ? 6.920 -3.532 2.212 1.00 91.56 90 SER A O 1
ATOM 713 N N . LEU A 1 91 ? 9.097 -4.115 2.289 1.00 87.44 91 LEU A N 1
ATOM 714 C CA . LEU A 1 91 ? 9.325 -4.041 0.853 1.00 87.44 91 LEU A CA 1
ATOM 715 C C . LEU A 1 91 ? 9.317 -5.453 0.279 1.00 87.44 91 LEU A C 1
ATOM 717 O O . LEU A 1 91 ? 10.169 -6.278 0.610 1.00 87.44 91 LEU A O 1
ATOM 721 N N . LEU A 1 92 ? 8.379 -5.710 -0.621 1.00 80.69 92 LEU A N 1
ATOM 722 C CA . LEU A 1 92 ? 8.419 -6.853 -1.512 1.00 80.69 92 LEU A CA 1
ATOM 723 C C . LEU A 1 92 ? 9.086 -6.402 -2.810 1.00 80.69 92 LEU A C 1
ATOM 725 O O . LEU A 1 92 ? 8.490 -5.700 -3.631 1.00 80.69 92 LEU A O 1
ATOM 729 N N . LEU A 1 93 ? 10.348 -6.799 -2.971 1.00 69.06 93 LEU A N 1
ATOM 730 C CA . LEU A 1 93 ? 11.059 -6.664 -4.234 1.00 69.06 93 LEU A CA 1
ATOM 731 C C . LEU A 1 93 ? 10.557 -7.750 -5.177 1.00 69.06 93 LEU A C 1
ATOM 733 O O . LEU A 1 93 ? 10.762 -8.942 -4.936 1.00 69.06 93 LEU A O 1
ATOM 737 N N . LEU A 1 94 ? 9.884 -7.335 -6.243 1.00 65.06 94 LEU A N 1
ATOM 738 C CA . LEU A 1 94 ? 9.490 -8.252 -7.294 1.00 65.06 94 LEU A CA 1
ATOM 739 C C . LEU A 1 94 ? 10.672 -8.389 -8.241 1.00 65.06 94 LEU A C 1
ATOM 741 O O . LEU A 1 94 ? 11.209 -7.397 -8.721 1.00 65.06 94 LEU A O 1
ATOM 745 N N . ASN A 1 95 ? 11.087 -9.621 -8.504 1.00 59.66 95 ASN A N 1
ATOM 746 C CA . ASN A 1 95 ? 11.983 -9.889 -9.614 1.00 59.66 95 ASN A CA 1
ATOM 747 C C . ASN A 1 95 ? 11.092 -10.261 -10.800 1.00 59.66 95 ASN A C 1
ATOM 749 O O . ASN A 1 95 ? 10.606 -11.391 -10.896 1.00 59.66 95 ASN A O 1
ATOM 753 N N . ILE A 1 96 ? 10.750 -9.273 -11.627 1.00 59.94 96 ILE A N 1
ATOM 754 C CA . ILE A 1 96 ? 9.895 -9.508 -12.792 1.00 59.94 96 ILE A CA 1
ATOM 755 C C . ILE A 1 96 ? 10.724 -10.261 -13.820 1.00 59.94 96 ILE A C 1
ATOM 757 O O . ILE A 1 96 ? 11.761 -9.782 -14.267 1.00 59.94 96 ILE A O 1
ATOM 761 N N . HIS A 1 97 ? 10.264 -11.454 -14.196 1.00 57.34 97 HIS A N 1
ATOM 762 C CA . HIS A 1 97 ? 10.978 -12.263 -15.172 1.00 57.34 97 HIS A CA 1
ATOM 763 C C . HIS A 1 97 ? 11.153 -11.478 -16.491 1.00 57.34 97 HIS A C 1
ATOM 765 O O . HIS A 1 97 ? 10.169 -10.900 -16.970 1.00 57.34 97 HIS A O 1
ATOM 771 N N . PRO A 1 98 ? 12.340 -11.504 -17.129 1.00 58.00 98 PRO A N 1
ATOM 772 C CA . PRO A 1 98 ? 12.622 -10.748 -18.354 1.00 58.00 98 PRO A CA 1
ATOM 773 C C . PRO A 1 98 ? 11.642 -10.986 -19.509 1.00 58.00 98 PRO A C 1
ATOM 775 O O . PRO A 1 98 ? 11.517 -10.155 -20.393 1.00 58.00 98 PRO A O 1
ATOM 778 N N . SER A 1 99 ? 10.903 -12.102 -19.510 1.00 57.25 99 SER A N 1
ATOM 779 C CA . SER A 1 99 ? 9.856 -12.377 -20.510 1.00 57.25 99 SER A CA 1
ATOM 780 C C . SER A 1 99 ? 8.602 -11.501 -20.380 1.00 57.25 99 SER A C 1
ATOM 782 O O . SER A 1 99 ? 7.737 -11.540 -21.252 1.00 57.25 99 SER A O 1
ATOM 784 N N . ILE A 1 100 ? 8.451 -10.790 -19.261 1.00 56.19 100 ILE A N 1
ATOM 785 C CA . ILE A 1 100 ? 7.344 -9.861 -18.977 1.00 56.19 100 ILE A CA 1
ATOM 786 C C . ILE A 1 100 ? 7.832 -8.417 -19.039 1.00 56.19 100 ILE A C 1
ATOM 788 O O . ILE A 1 100 ? 7.041 -7.519 -19.332 1.00 56.19 100 ILE A O 1
ATOM 792 N N . GLN A 1 101 ? 9.133 -8.222 -18.830 1.00 56.84 101 GLN A N 1
ATOM 793 C CA . GLN A 1 101 ? 9.827 -6.989 -19.152 1.00 56.84 101 GLN A CA 1
ATOM 794 C C . GLN A 1 101 ? 9.795 -6.831 -20.677 1.00 56.84 101 GLN A C 1
ATOM 796 O O . GLN A 1 101 ? 10.293 -7.673 -21.423 1.00 56.84 101 GLN A O 1
ATOM 801 N N . ASP A 1 102 ? 9.129 -5.794 -21.177 1.00 55.91 102 ASP A N 1
ATOM 802 C CA . ASP A 1 102 ? 9.143 -5.515 -22.610 1.00 55.91 102 ASP A CA 1
ATOM 803 C C . ASP A 1 102 ? 10.542 -4.967 -22.936 1.00 55.91 102 ASP A C 1
ATOM 805 O O . ASP A 1 102 ? 10.808 -3.785 -22.723 1.00 55.91 102 ASP A O 1
ATOM 809 N N . VAL A 1 103 ? 11.442 -5.853 -23.391 1.00 47.34 103 VAL A N 1
ATOM 810 C CA . VAL A 1 103 ? 12.914 -5.689 -23.514 1.00 47.34 103 VAL A CA 1
ATOM 811 C C . VAL A 1 103 ? 13.354 -4.399 -24.225 1.00 47.34 103 VAL A C 1
ATOM 813 O O . VAL A 1 103 ? 14.511 -4.011 -24.138 1.00 47.34 103 VAL A O 1
ATOM 816 N N . ASN A 1 104 ? 12.444 -3.703 -24.911 1.00 44.81 104 ASN A N 1
ATOM 817 C CA . ASN A 1 104 ? 12.743 -2.451 -25.599 1.00 44.81 104 ASN A CA 1
ATOM 818 C C . ASN A 1 104 ? 11.842 -1.257 -25.253 1.00 44.81 104 ASN A C 1
ATOM 820 O O . ASN A 1 104 ? 12.095 -0.179 -25.789 1.00 44.81 104 ASN A O 1
ATOM 824 N N . ARG A 1 105 ? 10.812 -1.386 -24.403 1.00 45.50 105 ARG A N 1
ATOM 825 C CA . ARG A 1 105 ? 9.955 -0.258 -23.987 1.00 45.50 105 ARG A CA 1
ATOM 826 C C . ARG A 1 105 ? 9.229 -0.551 -22.671 1.00 45.50 105 ARG A C 1
ATOM 828 O O . ARG A 1 105 ? 8.036 -0.846 -22.676 1.00 45.50 105 ARG A O 1
ATOM 835 N N . TRP A 1 106 ? 9.877 -0.277 -21.544 1.00 48.16 106 TRP A N 1
ATOM 836 C CA . TRP A 1 106 ? 9.127 0.119 -20.343 1.00 48.16 106 TRP A CA 1
ATOM 837 C C . TRP A 1 106 ? 8.353 1.429 -20.560 1.00 48.16 106 TRP A C 1
ATOM 839 O O . TRP A 1 106 ? 7.323 1.657 -19.938 1.00 48.16 106 TRP A O 1
ATOM 849 N N . VAL A 1 107 ? 8.725 2.189 -21.600 1.00 42.00 107 VAL A N 1
ATOM 850 C CA . VAL A 1 107 ? 7.936 3.266 -22.228 1.00 42.00 107 VAL A CA 1
ATOM 851 C C . VAL A 1 107 ? 6.773 2.728 -23.085 1.00 42.00 107 VAL A C 1
ATOM 853 O O . VAL A 1 107 ? 6.406 3.297 -24.117 1.00 42.00 107 VAL A O 1
ATOM 856 N N . SER A 1 108 ? 6.164 1.602 -22.712 1.00 43.06 108 SER A N 1
ATOM 857 C CA . SER A 1 108 ? 4.761 1.426 -23.077 1.00 43.06 108 SER A CA 1
ATOM 858 C C . SER A 1 108 ? 3.998 2.481 -22.274 1.00 43.06 108 SER A C 1
ATOM 860 O O . SER A 1 108 ? 4.268 2.661 -21.092 1.00 43.06 108 SER A O 1
ATOM 862 N N . GLN A 1 109 ? 3.052 3.200 -22.881 1.00 46.88 109 GLN A N 1
ATOM 863 C CA . GLN A 1 109 ? 2.308 4.266 -22.188 1.00 46.88 109 GLN A CA 1
ATOM 864 C C . GLN A 1 109 ? 1.574 3.791 -20.910 1.00 46.88 109 GLN A C 1
ATOM 866 O O . GLN A 1 109 ? 0.987 4.616 -20.213 1.00 46.88 109 GLN A O 1
ATOM 871 N N . ARG A 1 110 ? 1.550 2.477 -20.626 1.00 52.41 110 ARG A N 1
ATOM 872 C CA . ARG A 1 110 ? 0.971 1.858 -19.430 1.00 52.41 110 ARG A CA 1
ATOM 873 C C . ARG A 1 110 ? 1.759 0.595 -19.035 1.00 52.41 110 ARG A C 1
ATOM 875 O O . ARG A 1 110 ? 1.443 -0.474 -19.572 1.00 52.41 110 ARG A O 1
ATOM 882 N N . PRO A 1 111 ? 2.746 0.692 -18.127 1.00 53.91 111 PRO A N 1
ATOM 883 C CA . PRO A 1 111 ? 3.417 -0.475 -17.548 1.00 53.91 111 PRO A CA 1
ATOM 884 C C . PRO A 1 111 ? 2.416 -1.490 -16.956 1.00 53.91 111 PRO A C 1
ATOM 886 O O . PRO A 1 111 ? 1.263 -1.141 -16.664 1.00 53.91 111 PRO A O 1
ATOM 889 N N . PRO A 1 112 ? 2.802 -2.775 -16.830 1.00 59.06 112 PRO A N 1
ATOM 890 C CA . PRO A 1 112 ? 1.941 -3.793 -16.245 1.00 59.06 112 PRO A CA 1
ATOM 891 C C . PRO A 1 112 ? 1.579 -3.425 -14.801 1.00 59.06 112 PRO A C 1
ATOM 893 O O . PRO A 1 112 ? 2.432 -3.293 -13.934 1.00 59.06 112 PRO A O 1
ATOM 896 N N . SER A 1 113 ? 0.280 -3.295 -14.537 1.00 62.75 113 SER A N 1
ATOM 897 C CA . SER A 1 113 ? -0.232 -2.984 -13.199 1.00 62.75 113 SER A CA 1
ATOM 898 C C . SER A 1 113 ? -0.287 -4.249 -12.348 1.00 62.75 113 SER A C 1
ATOM 900 O O . SER A 1 113 ? -0.953 -5.213 -12.728 1.00 62.75 113 SER A O 1
ATOM 902 N N . PHE A 1 114 ? 0.370 -4.267 -11.189 1.00 68.56 114 PHE A N 1
ATOM 903 C CA . PHE A 1 114 ? 0.214 -5.369 -10.241 1.00 68.56 114 PHE A CA 1
ATOM 904 C C . PHE A 1 114 ? -1.232 -5.435 -9.723 1.00 68.56 114 PHE A C 1
ATOM 906 O O . PHE A 1 114 ? -1.804 -4.435 -9.290 1.00 68.56 114 PHE A O 1
ATOM 913 N N . ARG A 1 115 ? -1.850 -6.616 -9.776 1.00 65.44 115 ARG A N 1
ATOM 914 C CA . ARG A 1 115 ? -3.246 -6.823 -9.353 1.00 65.44 115 ARG A CA 1
ATOM 915 C C . ARG A 1 115 ? -3.374 -7.634 -8.074 1.00 65.44 115 ARG A C 1
ATOM 917 O O . ARG A 1 115 ? -4.370 -7.478 -7.375 1.00 65.44 115 ARG A O 1
ATOM 924 N N . GLY A 1 116 ? -2.415 -8.504 -7.772 1.00 65.44 116 GLY A N 1
ATOM 925 C CA . GLY A 1 116 ? -2.498 -9.349 -6.587 1.00 65.44 116 GLY A CA 1
ATOM 926 C C . GLY A 1 116 ? -1.585 -10.566 -6.624 1.00 65.44 116 GLY A C 1
ATOM 927 O O . GLY A 1 116 ? -0.794 -10.762 -7.543 1.00 65.44 116 GLY A O 1
ATOM 928 N N . LEU A 1 117 ? -1.733 -11.411 -5.606 1.00 66.69 117 LEU A N 1
ATOM 929 C CA . LEU A 1 117 ? -1.124 -12.737 -5.539 1.00 66.69 117 LEU A CA 1
ATOM 930 C C . LEU A 1 117 ? -2.211 -13.805 -5.693 1.00 66.69 117 LEU A C 1
ATOM 932 O O . LEU A 1 117 ? -3.294 -13.693 -5.119 1.00 66.69 117 LEU A O 1
ATOM 936 N N . THR A 1 118 ? -1.912 -14.866 -6.433 1.00 65.31 118 THR A N 1
ATOM 937 C CA . THR A 1 118 ? -2.750 -16.067 -6.501 1.00 65.31 118 THR A CA 1
ATOM 938 C C . THR A 1 118 ? -2.674 -16.864 -5.195 1.00 65.31 118 THR A C 1
ATOM 940 O O . THR A 1 118 ? -1.754 -16.706 -4.388 1.00 65.31 118 THR A O 1
ATOM 943 N N . LYS A 1 119 ? -3.613 -17.803 -5.012 1.00 54.16 119 LYS A N 1
ATOM 944 C CA . LYS A 1 119 ? -3.646 -18.725 -3.861 1.00 54.16 119 LYS A CA 1
ATOM 945 C C . LYS A 1 119 ? -2.346 -19.529 -3.685 1.00 54.16 119 LYS A C 1
ATOM 947 O O . LYS A 1 119 ? -2.009 -19.882 -2.561 1.00 54.16 119 LYS A O 1
ATOM 952 N N . ASN A 1 120 ? -1.606 -19.760 -4.770 1.00 66.62 120 ASN A N 1
ATOM 953 C CA . ASN A 1 120 ? -0.352 -20.515 -4.763 1.00 66.62 120 ASN A CA 1
ATOM 954 C C . ASN A 1 120 ? 0.893 -19.620 -4.635 1.00 66.62 120 ASN A C 1
ATOM 956 O O . ASN A 1 120 ? 2.008 -20.112 -4.744 1.00 66.62 120 ASN A O 1
ATOM 960 N N . GLY A 1 121 ? 0.722 -18.313 -4.410 1.00 61.72 121 GLY A N 1
ATOM 961 C CA . GLY A 1 121 ? 1.828 -17.365 -4.262 1.00 61.72 121 GLY A CA 1
ATOM 962 C C . GLY A 1 121 ? 2.342 -16.762 -5.570 1.00 61.72 121 GLY A C 1
ATOM 963 O O . GLY A 1 121 ? 3.137 -15.832 -5.507 1.00 61.72 121 GLY A O 1
ATOM 964 N N . GLY A 1 122 ? 1.851 -17.214 -6.728 1.00 64.00 122 GLY A N 1
ATOM 965 C CA . GLY A 1 122 ? 2.184 -16.606 -8.017 1.00 64.00 122 GLY A CA 1
AT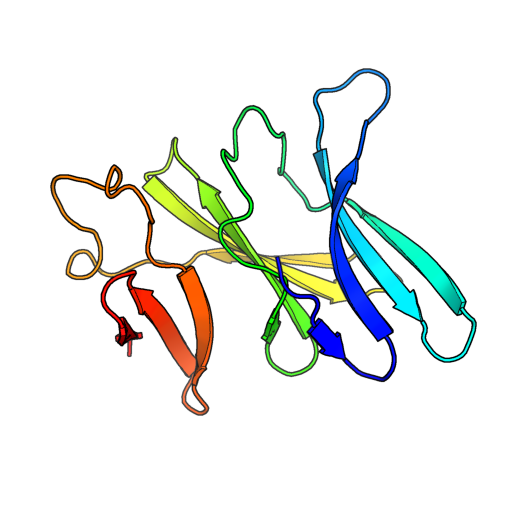OM 966 C C . GLY A 1 122 ? 1.677 -15.165 -8.112 1.00 64.00 122 GLY A C 1
ATOM 967 O O . GLY A 1 122 ? 0.580 -14.863 -7.636 1.00 64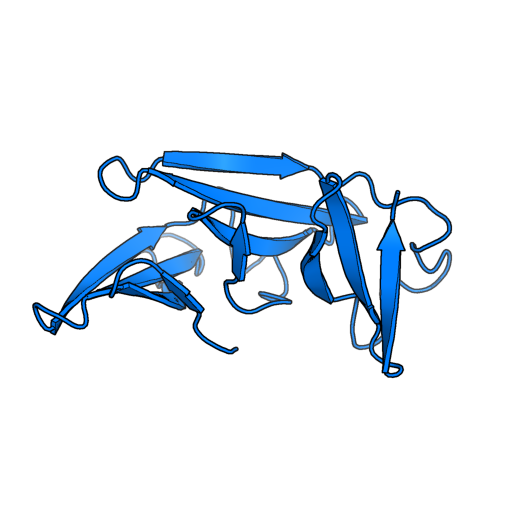.00 122 GLY A O 1
ATOM 968 N N . MET A 1 123 ? 2.461 -14.279 -8.715 1.00 67.00 123 MET A N 1
ATOM 969 C CA . MET A 1 123 ? 2.129 -12.861 -8.877 1.00 67.00 123 MET A CA 1
ATOM 970 C C . MET A 1 123 ? 1.221 -12.638 -10.086 1.00 67.00 123 MET A C 1
ATOM 972 O O . MET A 1 123 ? 1.469 -13.202 -11.148 1.00 67.00 123 MET A O 1
ATOM 976 N N . VAL A 1 124 ? 0.202 -11.789 -9.950 1.00 65.06 124 VAL A N 1
ATOM 977 C CA . VAL A 1 124 ? -0.733 -11.436 -11.027 1.00 65.06 124 VAL A CA 1
ATOM 978 C C . VAL A 1 124 ? -0.523 -9.987 -11.441 1.00 65.06 124 VAL A C 1
ATOM 980 O O . VAL A 1 124 ? -0.697 -9.067 -10.638 1.00 65.06 124 VAL A O 1
ATOM 983 N N . TYR A 1 125 ? -0.222 -9.787 -12.719 1.00 68.94 125 TYR A N 1
ATOM 984 C CA . TYR A 1 125 ? -0.122 -8.478 -13.353 1.00 68.94 125 TYR A CA 1
ATOM 985 C C . TYR A 1 125 ? -1.210 -8.334 -14.415 1.00 68.94 125 TYR A C 1
ATOM 987 O O . TYR A 1 125 ? -1.447 -9.254 -15.193 1.00 68.94 125 TYR A O 1
ATOM 995 N N . ALA A 1 126 ? -1.832 -7.163 -14.508 1.00 59.66 126 ALA A N 1
ATOM 996 C CA . ALA A 1 126 ? -2.689 -6.798 -15.629 1.00 59.66 126 ALA A CA 1
ATOM 997 C C . ALA A 1 126 ? -1.881 -6.002 -16.661 1.00 59.66 126 ALA A C 1
ATOM 999 O O . ALA A 1 126 ? -1.390 -4.907 -16.359 1.00 59.66 126 ALA A O 1
ATOM 1000 N N . LYS A 1 127 ? -1.783 -6.515 -17.896 1.00 59.06 127 LYS A N 1
ATOM 1001 C CA . LYS A 1 127 ? -1.230 -5.773 -19.042 1.00 59.06 127 LYS A CA 1
ATOM 1002 C C . LYS A 1 127 ? -2.336 -4.930 -19.687 1.00 59.06 127 LYS A C 1
ATOM 1004 O O . LYS A 1 127 ? -3.482 -5.366 -19.785 1.00 59.06 127 LYS A O 1
ATOM 1009 N N . ALA A 1 128 ? -1.990 -3.747 -20.203 1.00 50.94 128 ALA A N 1
ATOM 1010 C CA . ALA A 1 128 ? -2.913 -2.791 -20.836 1.00 50.94 128 ALA A CA 1
ATOM 1011 C C . ALA A 1 128 ? -3.710 -3.322 -22.059 1.00 50.94 128 ALA A C 1
ATOM 1013 O O . ALA A 1 128 ? -4.540 -2.601 -22.604 1.00 50.94 128 ALA A O 1
ATOM 1014 N N . GLN A 1 129 ? -3.503 -4.579 -22.469 1.00 47.81 129 GLN A N 1
ATOM 1015 C CA . GLN A 1 129 ? -4.206 -5.265 -23.560 1.00 47.81 129 GLN A CA 1
ATOM 1016 C C . GLN A 1 129 ? -5.157 -6.382 -23.072 1.00 47.81 129 GLN A C 1
ATOM 1018 O O . GLN A 1 129 ? -5.328 -7.389 -23.754 1.00 47.81 129 GLN A O 1
ATOM 1023 N N . GLN A 1 130 ? -5.778 -6.216 -21.896 1.00 46.28 130 GLN A N 1
ATOM 1024 C CA . GLN A 1 130 ? -6.847 -7.089 -21.363 1.00 46.28 130 GLN A CA 1
ATOM 1025 C C . GLN A 1 130 ? -6.457 -8.549 -21.057 1.00 46.28 130 GLN A C 1
ATOM 1027 O O . GLN A 1 130 ? -7.334 -9.397 -20.904 1.00 46.28 130 GLN A O 1
ATOM 1032 N N . LYS A 1 131 ? -5.164 -8.867 -20.940 1.00 49.50 131 LYS A N 1
ATOM 1033 C CA . LYS A 1 131 ? -4.708 -10.192 -20.496 1.00 49.50 131 LYS A CA 1
ATOM 1034 C C . LYS A 1 131 ? -3.999 -10.077 -19.155 1.00 49.50 131 LYS A C 1
ATOM 1036 O O . LYS A 1 131 ? -3.013 -9.345 -19.038 1.00 49.50 131 LYS A O 1
ATOM 1041 N N . ASP A 1 132 ? -4.505 -10.818 -18.178 1.00 54.25 132 ASP A N 1
ATOM 1042 C CA . ASP A 1 132 ? -3.814 -11.036 -16.915 1.00 54.25 132 ASP A CA 1
ATOM 1043 C C . ASP A 1 132 ? -2.660 -12.017 -17.154 1.00 54.25 132 ASP A C 1
ATOM 1045 O O . ASP A 1 132 ? -2.839 -13.094 -17.728 1.00 54.25 132 ASP A O 1
ATOM 1049 N N . LEU A 1 133 ? -1.458 -11.617 -16.751 1.00 55.62 133 LEU A N 1
ATOM 1050 C CA . LEU A 1 133 ? -0.252 -12.434 -16.778 1.00 55.62 133 LEU A CA 1
ATOM 1051 C C . LEU A 1 133 ? 0.024 -12.908 -15.351 1.00 55.62 133 LEU A C 1
ATOM 1053 O O . LEU A 1 133 ? 0.224 -12.094 -14.448 1.00 55.62 133 LEU A O 1
ATOM 1057 N N . ALA A 1 134 ? 0.034 -14.225 -15.156 1.00 54.06 134 ALA A N 1
ATOM 1058 C CA . ALA A 1 134 ? 0.467 -14.845 -13.911 1.00 54.06 134 ALA A CA 1
ATOM 1059 C C . ALA A 1 134 ? 1.936 -15.276 -14.033 1.00 54.06 134 ALA A C 1
ATOM 1061 O O . ALA A 1 134 ? 2.294 -15.974 -14.984 1.00 54.06 134 ALA A O 1
ATOM 1062 N N . ILE A 1 135 ? 2.769 -14.869 -13.075 1.00 55.09 135 ILE A N 1
ATOM 1063 C CA . ILE A 1 135 ? 4.142 -15.364 -12.906 1.00 55.09 135 ILE A CA 1
ATOM 1064 C C . ILE A 1 135 ? 4.120 -16.432 -11.816 1.00 55.09 135 ILE A C 1
ATOM 1066 O O . ILE A 1 135 ? 3.574 -16.183 -10.737 1.00 55.09 135 ILE A O 1
ATOM 1070 N N . TRP A 1 136 ? 4.685 -17.597 -12.124 1.00 47.16 136 TRP A N 1
ATOM 1071 C CA . TRP A 1 136 ? 4.801 -18.748 -11.228 1.00 47.16 136 TRP A CA 1
ATOM 1072 C C . TRP A 1 136 ? 6.158 -18.760 -10.537 1.00 47.16 136 TRP A C 1
ATOM 1074 O O . TRP A 1 136 ? 7.157 -18.473 -11.233 1.00 47.16 136 TRP A O 1
#

Foldseek 3Di:
DDWDDFPQKTKWKDWDDDPPAAIFIWIWIAHNVPRDIDIQTFPPGRCVQFVDQLDIWDDAVRWTWTWTDGPVVRFIWIWTQPDPVVSDIDIDGDPPPVVLVPVPPPVPVRRWAWHYADPVRWTWTHDPPGDIDTHD

Organism: Brassica carinata (NCBI:txid52824)

Radius of gyration: 15.21 Å; chains: 1; bounding box: 33×42×40 Å

Sequence (136 aa):
MSPVCINEDLYYATQLHVPGSSMAIAMISFSLKTEAFVSYQIPDTSVSRHSHCETGPFNIRGKVGISFADEEQDNHKIWVLEDVKDNKWSLLLLNIHPSIQDVNRWVSQRPPSFRGLTKNGGMVYAKAQQKDLAIW

pLDDT: mean 73.82, std 15.74, range [42.0, 96.25]